Protein AF-A0A821NQS0-F1 (afdb_monomer_lite)

Radius of gyration: 21.87 Å; chains: 1; bounding box: 45×35×79 Å

Secondary structure (DSSP, 8-state):
------PPPP-TTSTTHHHHHHHHHHHTHHHHHHHHHHTTTS---HHHHHHHHHTPPPHHHHHHHHHHHHHHHHHHHHHHHHT-SSS--HHHHHHHHHHHHHHHH---S--HHHHHHHHHHHHHHIIIIIS-HHHHHHHHTTT----------

Foldseek 3Di:
DDPPDDQQADDPVDPCSLLSNLVVCLVCVVVLVVCLVCLVVPPDDPVVSVVSVVPRADPVNNLLSVLVNVLCVLVVVLVVQLPDDPDDNLLVNLVSLVVNLVVLVDPDPRDPSNVVVSVVVNVVSCVPQVVDVVNSVVSCVSVPPPPPPDPDD

pLDDT: mean 81.94, std 15.13, range [36.5, 94.88]

Sequence (153 aa):
MRSKKNISNDCPSRWNSTFNLIDAIIEVKHVIIKLFTDKWSLNLRKDQVSKLAKIELTSENWDLLSALHFVLRPFFL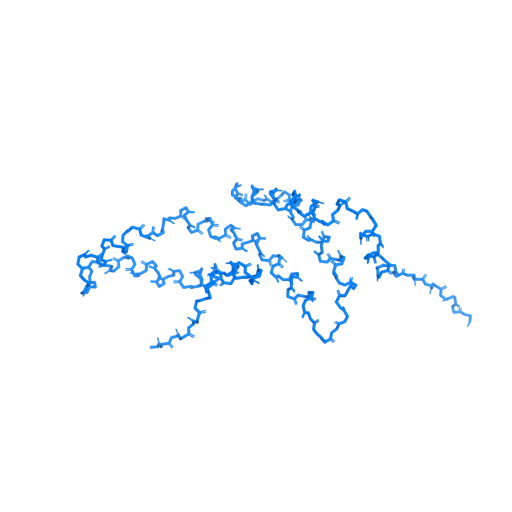ATKMMSGKEYATIGLSYYAIHEIKCFCAKEDKCSEQSKTFKRLLADKLTKYFYSNSEQIHHLQVSSKLQFYAYPIV

Structure (mmCIF, N/CA/C/O backbone):
data_AF-A0A821NQS0-F1
#
_entry.id   AF-A0A821NQS0-F1
#
loop_
_atom_site.group_PDB
_atom_site.id
_atom_site.type_symbol
_atom_site.label_atom_id
_atom_site.label_alt_id
_atom_site.label_comp_id
_atom_site.label_asym_id
_atom_site.label_entity_id
_atom_site.label_seq_id
_atom_site.pdbx_PDB_ins_code
_atom_site.Cartn_x
_atom_site.Cartn_y
_atom_site.Cartn_z
_atom_site.occupancy
_atom_site.B_iso_or_equiv
_atom_site.auth_seq_id
_atom_site.auth_comp_id
_atom_site.auth_asym_id
_atom_site.auth_atom_id
_atom_site.pdbx_PDB_model_num
ATOM 1 N N . MET A 1 1 ? -12.632 -22.852 14.562 1.00 36.50 1 MET A N 1
ATOM 2 C CA . MET A 1 1 ? -11.753 -22.677 13.383 1.00 36.50 1 MET A CA 1
ATOM 3 C C . MET A 1 1 ? -10.687 -21.641 13.728 1.00 36.50 1 MET A C 1
ATOM 5 O O . MET A 1 1 ? -11.017 -20.475 13.888 1.00 36.50 1 MET A O 1
ATOM 9 N N . ARG A 1 2 ? -9.440 -22.054 13.984 1.00 37.53 2 ARG A N 1
ATOM 10 C CA . ARG A 1 2 ? -8.356 -21.154 14.419 1.00 37.53 2 ARG A CA 1
ATOM 11 C C . ARG A 1 2 ? -7.465 -20.875 13.208 1.00 37.53 2 ARG A C 1
ATOM 13 O O . ARG A 1 2 ? -6.530 -21.624 12.953 1.00 37.53 2 ARG A O 1
ATOM 20 N N . SER A 1 3 ? -7.790 -19.847 12.426 1.00 43.91 3 SER A N 1
ATOM 21 C CA . SER A 1 3 ? -6.890 -19.385 11.365 1.00 43.91 3 SER A CA 1
ATOM 22 C C . SER A 1 3 ? -5.706 -18.682 12.030 1.00 43.91 3 SER A C 1
ATOM 24 O O . SER A 1 3 ? -5.823 -17.545 12.481 1.00 43.91 3 SER A O 1
ATOM 26 N N . LYS A 1 4 ? -4.571 -19.377 12.169 1.00 49.03 4 LYS A N 1
ATOM 27 C CA . LYS A 1 4 ? -3.284 -18.742 12.483 1.00 49.03 4 LYS A CA 1
ATOM 28 C C . LYS A 1 4 ? -2.809 -18.006 11.225 1.00 49.03 4 LYS A C 1
ATOM 30 O O . LYS A 1 4 ? -1.924 -18.489 10.526 1.00 49.03 4 LYS A O 1
ATOM 35 N N . LYS A 1 5 ? -3.404 -16.854 10.915 1.00 58.44 5 LYS A N 1
ATOM 36 C CA . LYS A 1 5 ? -2.776 -15.896 10.002 1.00 58.44 5 LYS A CA 1
ATOM 37 C C . LYS A 1 5 ? -1.881 -14.978 10.821 1.00 58.44 5 LYS A C 1
ATOM 39 O O . LYS A 1 5 ? -2.352 -14.267 11.704 1.00 58.44 5 LYS A O 1
ATOM 44 N N . ASN A 1 6 ? -0.578 -15.050 10.561 1.00 64.12 6 ASN A N 1
ATOM 45 C CA . ASN A 1 6 ? 0.398 -14.155 11.167 1.00 64.12 6 ASN A CA 1
ATOM 46 C C . ASN A 1 6 ? 0.221 -12.777 10.527 1.00 64.12 6 ASN A C 1
ATOM 48 O O . ASN A 1 6 ? 0.716 -12.542 9.424 1.00 64.12 6 ASN A O 1
ATOM 52 N N . ILE A 1 7 ? -0.510 -11.885 11.200 1.00 68.44 7 ILE A N 1
ATOM 53 C CA . ILE A 1 7 ? -0.540 -10.468 10.830 1.00 68.44 7 ILE A CA 1
ATOM 54 C C . ILE A 1 7 ? 0.911 -9.984 10.879 1.00 68.44 7 ILE A C 1
ATOM 56 O O . ILE A 1 7 ? 1.570 -10.064 11.917 1.00 68.44 7 ILE A O 1
ATOM 60 N N . SER A 1 8 ? 1.439 -9.584 9.726 1.00 74.44 8 SER A N 1
ATOM 61 C CA . SER A 1 8 ? 2.826 -9.143 9.621 1.00 74.44 8 SER A CA 1
ATOM 62 C C . SER A 1 8 ? 2.939 -7.741 10.194 1.00 74.44 8 SER A C 1
ATOM 64 O O . SER A 1 8 ? 2.241 -6.850 9.730 1.00 74.44 8 SER A O 1
ATOM 66 N N . ASN A 1 9 ? 3.811 -7.533 11.179 1.00 79.25 9 ASN A N 1
ATOM 67 C CA . ASN A 1 9 ? 4.076 -6.188 11.687 1.00 79.25 9 ASN A CA 1
ATOM 68 C C . ASN A 1 9 ? 4.805 -5.343 10.643 1.00 79.25 9 ASN A C 1
ATOM 70 O O . ASN A 1 9 ? 5.689 -5.837 9.931 1.00 79.25 9 ASN A O 1
ATOM 74 N N . ASP A 1 10 ? 4.477 -4.052 10.622 1.00 79.62 10 ASP A N 1
ATOM 75 C CA . ASP A 1 10 ? 5.246 -3.085 9.856 1.00 79.62 10 ASP A CA 1
ATOM 76 C C . ASP A 1 10 ? 6.680 -2.994 10.401 1.00 79.62 10 ASP A C 1
ATOM 78 O O . ASP A 1 10 ? 6.916 -3.044 11.611 1.00 79.62 10 ASP A O 1
ATOM 82 N N . CYS A 1 11 ? 7.658 -2.950 9.504 1.00 79.81 11 CYS A N 1
ATOM 83 C CA . CYS A 1 11 ? 9.067 -3.092 9.818 1.00 79.81 11 CYS A CA 1
ATOM 84 C C . CYS A 1 11 ? 9.891 -2.256 8.829 1.00 79.81 11 CYS A C 1
ATOM 86 O O . CYS A 1 11 ? 10.037 -2.664 7.678 1.00 79.81 11 CYS A O 1
ATOM 88 N N . PRO A 1 12 ? 10.504 -1.140 9.265 1.00 73.62 12 PRO A N 1
ATOM 89 C CA . PRO A 1 12 ? 11.198 -0.217 8.362 1.00 73.62 12 PRO A CA 1
ATOM 90 C C . PRO A 1 12 ? 12.303 -0.860 7.510 1.00 73.62 12 PRO A C 1
ATOM 92 O O . PRO A 1 12 ? 12.560 -0.431 6.389 1.00 73.62 12 PRO A O 1
ATOM 95 N N . SER A 1 13 ? 12.957 -1.909 8.021 1.00 70.50 13 SER A N 1
ATOM 96 C CA . SER A 1 13 ? 14.015 -2.632 7.307 1.00 70.50 13 SER A CA 1
ATOM 97 C C . SER A 1 13 ? 13.495 -3.645 6.279 1.00 70.50 13 SER A C 1
ATOM 99 O O . SER A 1 13 ? 14.275 -4.140 5.469 1.00 70.50 13 SER A O 1
ATOM 101 N N . ARG A 1 14 ? 12.190 -3.952 6.268 1.00 78.62 14 ARG A N 1
ATOM 102 C CA . ARG A 1 14 ? 11.550 -4.836 5.284 1.00 78.62 14 ARG A CA 1
ATOM 103 C C . ARG A 1 14 ? 10.630 -4.016 4.391 1.00 78.62 14 ARG A C 1
ATOM 105 O O . ARG A 1 14 ? 9.478 -3.799 4.728 1.00 78.62 14 ARG A O 1
ATOM 112 N N . TRP A 1 15 ? 11.105 -3.640 3.209 1.00 77.94 15 TRP A N 1
ATOM 113 C CA . TRP A 1 15 ? 10.440 -2.665 2.329 1.00 77.94 15 TRP A CA 1
ATOM 114 C C . TRP A 1 15 ? 8.971 -2.968 1.971 1.00 77.94 15 TRP A C 1
ATOM 116 O O . TRP A 1 15 ? 8.222 -2.052 1.659 1.00 77.94 15 TRP A O 1
ATOM 126 N N . ASN A 1 16 ? 8.543 -4.232 2.050 1.00 88.25 16 ASN A N 1
ATOM 127 C CA . ASN A 1 16 ? 7.171 -4.664 1.759 1.00 88.25 16 ASN A CA 1
ATOM 128 C C . ASN A 1 16 ? 6.289 -4.873 3.003 1.00 88.25 16 ASN A C 1
ATOM 130 O O . ASN A 1 16 ? 5.153 -5.331 2.875 1.00 88.25 16 ASN A O 1
ATOM 134 N N . SER A 1 17 ? 6.786 -4.591 4.211 1.00 90.06 17 SER A N 1
ATOM 135 C CA . SER A 1 17 ? 6.058 -4.859 5.458 1.00 90.06 17 SER A CA 1
ATOM 136 C C . SER A 1 17 ? 4.745 -4.097 5.547 1.00 90.06 17 SER A C 1
ATOM 138 O O . SER A 1 17 ? 3.742 -4.681 5.946 1.00 90.06 17 SER A O 1
ATOM 140 N N . THR A 1 18 ? 4.733 -2.834 5.117 1.00 92.06 18 THR A N 1
ATOM 141 C CA . THR A 1 18 ? 3.540 -1.986 5.160 1.00 92.06 18 THR A CA 1
ATOM 142 C C . THR A 1 18 ? 2.441 -2.555 4.265 1.00 92.06 18 THR A C 1
ATOM 144 O O . THR A 1 18 ? 1.303 -2.694 4.704 1.00 92.06 18 THR A O 1
ATOM 147 N N . PHE A 1 19 ? 2.783 -2.967 3.037 1.00 93.56 19 PHE A N 1
ATOM 148 C CA . PHE A 1 19 ? 1.831 -3.617 2.134 1.00 93.56 19 PHE A CA 1
ATOM 149 C C . PHE A 1 19 ? 1.288 -4.920 2.734 1.00 93.56 19 PHE A C 1
ATOM 151 O O . PHE A 1 19 ? 0.077 -5.103 2.788 1.00 93.56 19 PHE A O 1
ATOM 158 N N . ASN A 1 20 ? 2.168 -5.789 3.246 1.00 92.62 20 ASN A N 1
ATOM 159 C CA . ASN A 1 20 ? 1.768 -7.069 3.838 1.00 92.62 20 ASN A CA 1
ATOM 160 C C . ASN A 1 20 ? 0.862 -6.895 5.070 1.00 92.62 20 ASN A C 1
ATOM 162 O O . ASN A 1 20 ? -0.060 -7.684 5.272 1.00 92.62 20 ASN A O 1
ATOM 166 N N . LEU A 1 21 ? 1.115 -5.874 5.895 1.00 92.81 21 LEU A N 1
ATOM 167 C CA . LEU A 1 21 ? 0.266 -5.534 7.036 1.00 92.81 21 LEU A CA 1
ATOM 168 C C . LEU A 1 21 ? -1.127 -5.102 6.569 1.00 92.81 21 LEU A C 1
ATOM 170 O O . LEU A 1 21 ? -2.127 -5.617 7.065 1.00 92.81 21 LEU A O 1
ATOM 174 N N . ILE A 1 22 ? -1.190 -4.167 5.618 1.00 94.31 22 ILE A N 1
ATOM 175 C CA . ILE A 1 22 ? -2.458 -3.642 5.102 1.00 94.31 22 ILE A CA 1
ATOM 176 C C . ILE A 1 22 ? -3.265 -4.757 4.426 1.00 94.31 22 ILE A C 1
ATOM 178 O O . ILE A 1 22 ? -4.460 -4.872 4.685 1.00 94.31 22 ILE A O 1
ATOM 182 N N . ASP A 1 23 ? -2.621 -5.601 3.616 1.00 94.88 23 ASP A N 1
ATOM 183 C CA . ASP A 1 23 ? -3.247 -6.755 2.958 1.00 94.88 23 ASP A CA 1
ATOM 184 C C . ASP A 1 23 ? -3.891 -7.701 3.986 1.00 94.88 23 ASP A C 1
ATOM 186 O O . ASP A 1 23 ? -5.077 -8.020 3.891 1.00 94.88 23 ASP A O 1
ATOM 190 N N . ALA A 1 24 ? -3.150 -8.042 5.048 1.00 92.38 24 ALA A N 1
ATOM 191 C CA . ALA A 1 24 ? -3.663 -8.871 6.134 1.00 92.38 24 ALA A CA 1
ATOM 192 C C . ALA A 1 24 ? -4.830 -8.207 6.887 1.00 92.38 24 ALA A C 1
ATOM 194 O O . ALA A 1 24 ? -5.808 -8.882 7.206 1.00 92.38 24 ALA A O 1
ATOM 195 N N . ILE A 1 25 ? -4.749 -6.899 7.166 1.00 93.06 25 ILE A N 1
ATOM 196 C CA . ILE A 1 25 ? -5.810 -6.136 7.848 1.00 93.06 25 ILE A CA 1
ATOM 197 C C . ILE A 1 25 ? -7.092 -6.094 7.009 1.00 93.06 25 ILE A C 1
ATOM 199 O O . ILE A 1 25 ? -8.179 -6.308 7.549 1.00 93.06 25 ILE A O 1
ATOM 203 N N . ILE A 1 26 ? -6.980 -5.828 5.704 1.00 93.69 26 ILE A N 1
ATOM 204 C CA . ILE A 1 26 ? -8.126 -5.785 4.786 1.00 93.69 26 ILE A CA 1
ATOM 205 C C . ILE A 1 26 ? -8.805 -7.153 4.722 1.00 93.69 26 ILE A C 1
ATOM 207 O O . ILE A 1 26 ? -10.032 -7.230 4.781 1.00 93.69 26 ILE A O 1
ATOM 211 N N . GLU A 1 27 ? -8.034 -8.238 4.670 1.00 93.12 27 GLU A N 1
ATOM 212 C CA . GLU A 1 27 ? -8.586 -9.591 4.632 1.00 93.12 27 GLU A CA 1
ATOM 213 C C . GLU A 1 27 ? -9.423 -9.922 5.880 1.00 93.12 27 GLU A C 1
ATOM 215 O O . GLU A 1 27 ? -10.519 -10.484 5.790 1.00 93.12 27 GLU A O 1
ATOM 220 N N . VAL A 1 28 ? -8.945 -9.524 7.063 1.00 93.25 28 VAL A N 1
ATOM 221 C CA . VAL A 1 28 ? -9.648 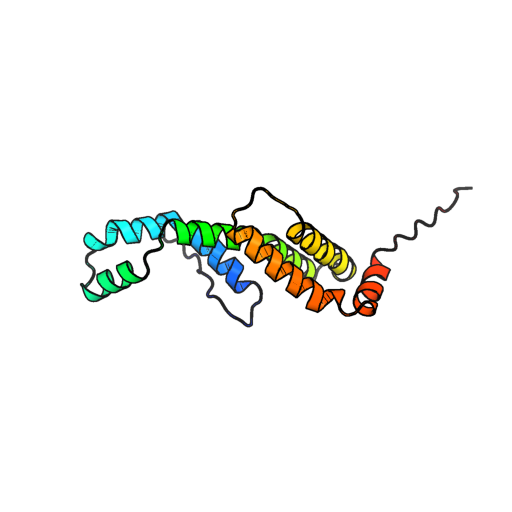-9.762 8.334 1.00 93.25 28 VAL A CA 1
ATOM 222 C C . VAL A 1 28 ? -10.615 -8.634 8.717 1.00 93.25 28 VAL A C 1
ATOM 224 O O . VAL A 1 28 ? -11.146 -8.644 9.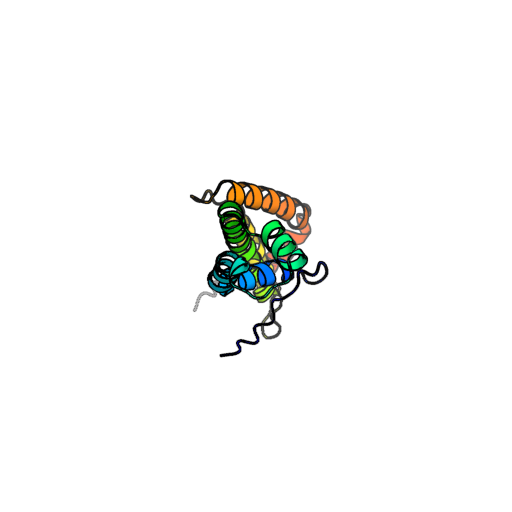830 1.00 93.25 28 VAL A O 1
ATOM 227 N N . LYS A 1 29 ? -10.906 -7.687 7.807 1.00 93.62 29 LYS A N 1
ATOM 228 C CA . LYS A 1 29 ? -11.775 -6.516 8.045 1.00 93.62 29 LYS A CA 1
ATOM 229 C C . LYS A 1 29 ? -13.091 -6.879 8.727 1.00 93.62 29 LYS A C 1
ATOM 231 O O . LYS A 1 29 ? -13.473 -6.249 9.706 1.00 93.62 29 LYS A O 1
ATOM 236 N N . HIS A 1 30 ? -13.768 -7.921 8.248 1.00 92.75 30 HIS A N 1
ATOM 237 C CA . HIS A 1 30 ? -15.047 -8.373 8.804 1.00 92.75 30 HIS A CA 1
ATOM 238 C C . HIS A 1 30 ? -14.934 -8.826 10.271 1.00 92.75 30 HIS A C 1
ATOM 240 O O . HIS A 1 30 ? -15.816 -8.535 11.076 1.00 92.75 30 HIS A O 1
ATOM 246 N N . VAL A 1 31 ? -13.833 -9.491 10.640 1.00 92.44 31 VAL A N 1
ATOM 247 C CA . VAL A 1 31 ? -13.560 -9.913 12.023 1.00 92.44 31 VAL A CA 1
ATOM 248 C C . VAL A 1 31 ? -13.288 -8.700 12.905 1.00 92.44 31 VAL A C 1
ATOM 250 O O . VAL A 1 31 ? -13.805 -8.630 14.016 1.00 92.44 31 VAL A O 1
ATOM 253 N N . ILE A 1 32 ? -12.510 -7.737 12.405 1.00 92.19 32 ILE A N 1
ATOM 254 C CA . ILE A 1 32 ? -12.192 -6.496 13.122 1.00 92.19 32 ILE A CA 1
ATOM 255 C C . ILE A 1 32 ? -13.462 -5.670 13.368 1.00 92.19 32 ILE A C 1
ATOM 257 O O . ILE A 1 32 ? -13.696 -5.236 14.492 1.00 92.19 32 ILE A O 1
ATOM 261 N N . ILE A 1 33 ? -14.309 -5.493 12.349 1.00 93.06 33 ILE A N 1
ATOM 262 C CA . ILE A 1 33 ? -15.587 -4.780 12.490 1.00 93.06 33 ILE A CA 1
ATOM 263 C C . ILE A 1 33 ? -16.461 -5.479 13.529 1.00 93.06 33 ILE A C 1
ATOM 265 O O . ILE A 1 33 ? -16.939 -4.830 14.454 1.00 93.06 33 ILE A O 1
ATOM 269 N N . LYS A 1 34 ? -16.599 -6.807 13.437 1.00 91.88 34 LYS A N 1
ATOM 270 C CA . LYS A 1 34 ? -17.370 -7.584 14.411 1.00 91.88 34 LYS A CA 1
ATOM 271 C C . LYS A 1 34 ? -16.831 -7.424 15.835 1.00 91.88 34 LYS A C 1
ATOM 273 O O . LYS A 1 34 ? -17.611 -7.209 16.753 1.00 91.88 34 LYS A O 1
ATOM 278 N N . LEU A 1 35 ? -15.510 -7.459 16.022 1.00 91.31 35 LEU A N 1
ATOM 279 C CA . L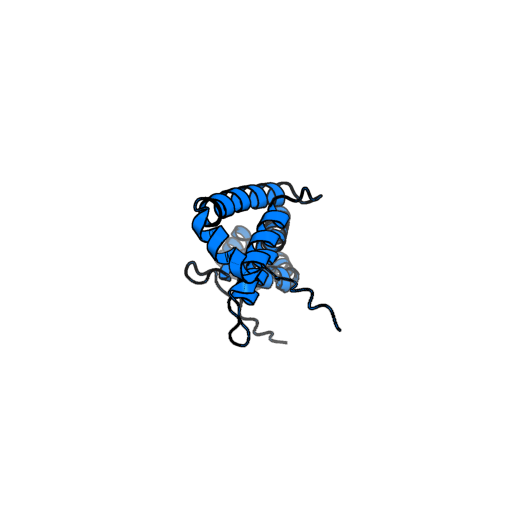EU A 1 35 ? -14.874 -7.218 17.321 1.00 91.31 35 LEU A CA 1
ATOM 280 C C . LEU A 1 35 ? -15.253 -5.844 17.895 1.00 91.31 35 LEU A C 1
ATOM 282 O O . LEU A 1 35 ? -15.533 -5.735 19.089 1.00 91.31 35 LEU A O 1
ATOM 286 N N . PHE A 1 36 ? -15.273 -4.803 17.061 1.00 91.31 36 PHE A N 1
ATOM 287 C CA . PHE A 1 36 ? -15.651 -3.457 17.489 1.00 91.31 36 PHE A CA 1
ATOM 288 C C . PHE A 1 36 ? -17.149 -3.298 17.752 1.00 91.31 36 PHE A C 1
ATOM 290 O O . PHE A 1 36 ? -17.516 -2.550 18.660 1.00 91.31 36 PHE A O 1
ATOM 297 N N . THR A 1 37 ? -18.008 -4.000 17.013 1.00 90.12 37 THR A N 1
ATOM 298 C CA . THR A 1 37 ? -19.456 -4.031 17.262 1.00 90.12 37 THR A CA 1
ATOM 299 C C . THR A 1 37 ? -19.777 -4.769 18.561 1.00 90.12 37 THR A C 1
ATOM 301 O O . THR A 1 37 ? -20.513 -4.257 19.404 1.00 90.12 37 THR A O 1
ATOM 304 N N . ASP A 1 38 ? -19.141 -5.918 18.779 1.00 91.81 38 ASP A N 1
ATOM 305 C CA . ASP A 1 38 ? -19.426 -6.805 19.906 1.00 91.81 38 ASP A CA 1
ATOM 306 C C . ASP A 1 38 ? -18.727 -6.358 21.204 1.00 91.81 38 ASP A C 1
ATOM 308 O O . ASP A 1 38 ? -18.974 -6.945 22.258 1.00 91.81 38 ASP A O 1
ATOM 312 N N . LYS A 1 39 ? -17.887 -5.307 21.180 1.00 87.56 39 LYS A N 1
ATOM 313 C CA . LYS A 1 39 ? -17.007 -4.894 22.297 1.00 87.56 39 LYS A CA 1
ATOM 314 C C . LYS A 1 39 ? -17.696 -4.711 23.654 1.00 87.56 39 LYS A C 1
ATOM 316 O O . LYS A 1 39 ? -17.049 -4.900 24.679 1.00 87.56 39 LYS A O 1
ATOM 321 N N . TRP A 1 40 ? -18.984 -4.362 23.663 1.00 84.38 40 TRP A N 1
ATOM 322 C CA . TRP A 1 40 ? -19.796 -4.192 24.877 1.00 84.38 40 TRP A CA 1
ATOM 323 C C . TRP A 1 40 ? -20.398 -5.499 25.406 1.00 84.38 40 TRP A C 1
ATOM 325 O O . TRP A 1 40 ? -20.732 -5.587 26.582 1.00 84.38 40 TRP A O 1
ATOM 335 N N . SER A 1 41 ? -20.543 -6.499 24.536 1.00 86.38 41 SER A N 1
ATOM 336 C CA . SER A 1 41 ? -21.065 -7.834 24.856 1.00 86.38 41 SER A CA 1
ATOM 337 C C . SER A 1 41 ? -19.963 -8.824 25.244 1.00 86.38 41 SER A C 1
ATOM 339 O O . SER A 1 41 ? -20.222 -9.861 25.851 1.00 86.38 41 SER A O 1
ATOM 341 N N . LEU A 1 42 ? -18.714 -8.498 24.906 1.00 84.31 42 LEU A N 1
ATOM 342 C CA . LEU A 1 42 ? -17.549 -9.244 25.350 1.00 84.31 42 LEU A CA 1
ATOM 343 C C . LEU A 1 42 ? -17.315 -8.960 26.840 1.00 84.31 42 LEU A C 1
ATOM 345 O O . LEU A 1 42 ? -17.333 -7.804 27.259 1.00 84.31 42 LEU A O 1
ATOM 349 N N . ASN A 1 43 ? -17.039 -10.003 27.630 1.00 87.62 43 ASN A N 1
ATOM 350 C CA . ASN A 1 43 ? -16.672 -9.919 29.055 1.00 87.62 43 ASN A CA 1
ATOM 351 C C . ASN A 1 43 ? -15.277 -9.278 29.258 1.00 87.62 43 ASN A C 1
ATOM 353 O O . ASN A 1 43 ? -14.371 -9.866 29.850 1.00 87.62 43 ASN A O 1
ATOM 357 N N . LEU A 1 44 ? -15.073 -8.081 28.712 1.00 87.69 44 LEU A N 1
ATOM 358 C CA . LEU A 1 44 ? -13.845 -7.304 28.769 1.00 87.69 44 LEU A CA 1
ATOM 359 C C . LEU A 1 44 ? -13.880 -6.350 29.962 1.00 87.69 44 LEU A C 1
ATOM 361 O O . LEU A 1 44 ? -14.917 -5.805 30.338 1.00 87.69 44 LEU A O 1
ATOM 365 N N . ARG A 1 45 ? -12.706 -6.086 30.536 1.00 89.94 45 ARG A N 1
ATOM 366 C CA . ARG A 1 45 ? -12.560 -5.032 31.545 1.00 89.94 45 ARG A CA 1
ATOM 367 C C . ARG A 1 45 ? -12.809 -3.655 30.915 1.00 89.94 45 ARG A C 1
ATOM 369 O O . ARG A 1 45 ? -12.483 -3.433 29.748 1.00 89.94 45 ARG A O 1
ATOM 376 N N . LYS A 1 46 ? -13.315 -2.699 31.704 1.00 88.06 46 LYS A N 1
ATOM 377 C CA . LYS A 1 46 ? -13.619 -1.327 31.242 1.00 88.06 46 LYS A CA 1
ATOM 378 C C . LYS A 1 46 ? -12.424 -0.638 30.563 1.00 88.06 46 LYS A C 1
ATOM 380 O O . LYS A 1 46 ? -12.607 0.071 29.575 1.00 88.06 46 LYS A O 1
ATOM 385 N N . ASP A 1 47 ? -11.202 -0.877 31.048 1.00 90.38 47 ASP A N 1
ATOM 386 C CA . ASP A 1 47 ? -9.972 -0.335 30.456 1.00 90.38 47 ASP A CA 1
ATOM 387 C C . ASP A 1 47 ? -9.716 -0.871 29.038 1.00 90.38 47 ASP A C 1
ATOM 389 O O . ASP A 1 47 ? -9.256 -0.133 28.169 1.00 90.38 47 ASP A O 1
ATOM 393 N N . GLN A 1 48 ? -10.050 -2.138 28.784 1.00 88.75 48 GLN A N 1
ATOM 394 C CA . GLN A 1 48 ? -9.892 -2.781 27.479 1.00 88.75 48 GLN A CA 1
ATOM 395 C C . GLN A 1 48 ? -10.932 -2.273 26.480 1.00 88.75 48 GLN A C 1
ATOM 397 O O . GLN A 1 48 ? -10.581 -1.959 25.347 1.00 88.75 48 GLN A O 1
ATOM 402 N N . VAL A 1 49 ? -12.186 -2.107 26.913 1.00 88.94 49 VAL A N 1
ATOM 403 C CA . VAL A 1 49 ? -13.250 -1.530 26.073 1.00 88.94 49 VAL A CA 1
ATOM 404 C C . VAL A 1 49 ? -12.904 -0.096 25.663 1.00 88.94 49 VAL A C 1
ATOM 406 O O . VAL A 1 49 ? -13.015 0.252 24.490 1.00 88.94 49 VAL A O 1
ATOM 409 N N . SER A 1 50 ? -12.403 0.720 26.599 1.00 88.88 50 SER A N 1
ATOM 410 C CA . SER A 1 50 ? -11.952 2.084 26.293 1.00 88.88 50 SER A CA 1
ATOM 411 C C . SER A 1 50 ? -10.785 2.101 25.299 1.00 88.88 50 SER A C 1
ATOM 413 O O . SER A 1 50 ? -10.774 2.919 24.382 1.00 88.88 50 SER A O 1
ATOM 415 N N . LYS A 1 51 ? -9.819 1.181 25.430 1.00 90.06 51 LYS A N 1
ATOM 416 C CA . LYS A 1 51 ? -8.719 1.042 24.461 1.00 90.06 51 LYS A CA 1
ATOM 417 C C . LYS A 1 51 ? -9.222 0.643 23.076 1.00 90.06 51 LYS A C 1
ATOM 419 O O . LYS A 1 51 ? -8.791 1.252 22.105 1.00 90.06 51 LYS A O 1
ATOM 424 N N . LEU A 1 52 ? -10.141 -0.321 22.988 1.00 88.94 52 LEU A N 1
ATOM 425 C CA . LEU A 1 52 ? -10.742 -0.747 21.720 1.00 88.94 52 LEU A CA 1
ATOM 426 C C . LEU A 1 52 ? -11.494 0.396 21.035 1.00 88.94 52 LEU A C 1
ATOM 428 O O . LEU A 1 52 ? -11.311 0.604 19.843 1.00 88.94 52 LEU A O 1
ATOM 432 N 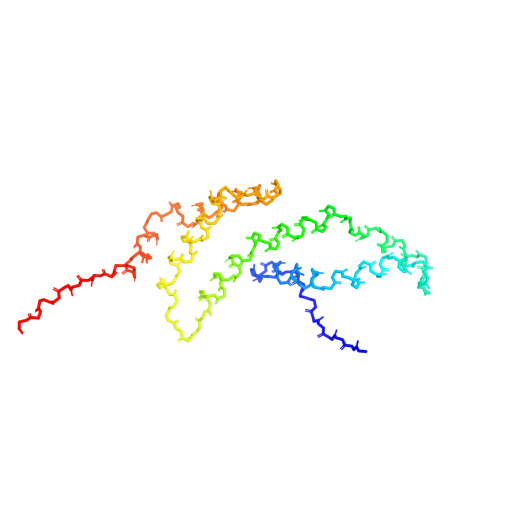N . ALA A 1 53 ? -12.271 1.175 21.789 1.00 88.06 53 ALA A N 1
ATOM 433 C CA . ALA A 1 53 ? -12.988 2.328 21.246 1.00 88.06 53 ALA A CA 1
ATOM 434 C C . ALA A 1 53 ? -12.042 3.405 20.681 1.00 88.06 53 ALA A C 1
ATOM 436 O O . ALA A 1 53 ? -12.366 4.051 19.692 1.00 88.06 53 ALA A O 1
ATOM 437 N N . LYS A 1 54 ? -10.853 3.588 21.272 1.00 90.19 54 LYS A N 1
ATOM 438 C CA . LYS A 1 54 ? -9.859 4.565 20.790 1.00 90.19 54 LYS A CA 1
ATOM 439 C C . LYS A 1 54 ? -9.183 4.170 19.476 1.00 90.19 54 LYS A C 1
ATOM 441 O O . LYS A 1 54 ? -8.679 5.048 18.787 1.00 90.19 54 LYS A O 1
ATOM 446 N N . ILE A 1 55 ? -9.119 2.877 19.165 1.00 91.38 55 ILE A N 1
ATOM 447 C CA . ILE A 1 55 ? -8.448 2.353 17.961 1.00 91.38 55 ILE A CA 1
ATOM 448 C C . ILE A 1 55 ? -9.438 1.915 16.877 1.00 91.38 55 ILE A C 1
ATOM 450 O O . ILE A 1 55 ? -9.039 1.319 15.877 1.00 91.38 55 ILE A O 1
ATOM 454 N N . GLU A 1 56 ? -10.728 2.156 17.092 1.00 92.19 56 GLU A N 1
ATOM 455 C CA . GLU A 1 56 ? -11.780 1.781 16.162 1.00 92.19 56 GLU A CA 1
ATOM 456 C C . GLU A 1 56 ? -11.616 2.530 14.838 1.00 92.19 56 GLU A C 1
ATOM 458 O O . GLU A 1 56 ? -11.511 3.756 14.786 1.00 92.19 56 GLU A O 1
ATOM 463 N N . LEU A 1 57 ? -11.547 1.767 13.750 1.00 92.62 57 LEU A N 1
ATOM 464 C CA . LEU A 1 57 ? -11.339 2.321 12.421 1.00 92.62 57 LEU A CA 1
ATOM 465 C C . LEU A 1 57 ? -12.670 2.814 11.850 1.00 92.62 57 LEU A C 1
ATOM 467 O O . LEU A 1 57 ? -13.606 2.031 11.682 1.00 92.62 57 LEU A O 1
ATOM 471 N N . THR A 1 58 ? -12.727 4.102 11.512 1.00 92.94 58 THR A N 1
ATOM 472 C CA . THR A 1 58 ? -13.853 4.717 10.800 1.00 92.94 58 THR A CA 1
ATOM 473 C C . THR A 1 58 ? -13.922 4.230 9.349 1.00 92.94 58 THR A C 1
ATOM 475 O O . THR A 1 58 ? -12.971 3.635 8.836 1.00 92.94 58 THR A O 1
ATOM 478 N N . SER A 1 59 ? -15.031 4.510 8.652 1.00 91.75 59 SER A N 1
ATOM 479 C CA . SER A 1 59 ? -15.136 4.233 7.209 1.00 91.75 59 SER A CA 1
ATOM 480 C C . SER A 1 59 ? -13.991 4.880 6.428 1.00 91.75 59 SER A C 1
ATOM 482 O O . SER A 1 59 ? -13.332 4.210 5.641 1.00 91.75 59 SER A O 1
ATOM 484 N N . GLU A 1 60 ? -13.683 6.142 6.731 1.00 91.94 60 GLU A N 1
ATOM 485 C CA . GLU A 1 60 ? -12.601 6.891 6.086 1.00 91.94 60 GLU A CA 1
ATOM 486 C C . GLU A 1 60 ? -11.232 6.223 6.279 1.00 91.94 60 GLU A C 1
ATOM 488 O O . GLU A 1 60 ? -10.428 6.174 5.347 1.00 91.94 60 GLU A O 1
ATOM 493 N N . ASN A 1 61 ? -10.975 5.641 7.457 1.00 93.12 61 ASN A N 1
ATOM 494 C CA . ASN A 1 61 ? -9.744 4.890 7.707 1.00 93.12 61 ASN A CA 1
ATOM 495 C C . ASN A 1 61 ? -9.662 3.635 6.824 1.00 93.12 61 ASN A C 1
ATOM 497 O O . ASN A 1 61 ? -8.595 3.315 6.299 1.00 93.12 61 ASN A O 1
ATOM 501 N N . TRP A 1 62 ? -10.777 2.925 6.634 1.00 94.19 62 TRP A N 1
ATOM 502 C CA . TRP A 1 62 ? -10.832 1.768 5.736 1.00 94.19 62 TRP A CA 1
ATOM 503 C C . TRP A 1 62 ? -10.658 2.154 4.267 1.00 94.19 62 TRP A C 1
ATOM 505 O O . TRP A 1 62 ? -10.002 1.424 3.518 1.00 94.19 62 TRP A O 1
ATOM 515 N N . ASP A 1 63 ? -11.207 3.294 3.860 1.00 92.31 63 ASP A N 1
ATOM 516 C CA . ASP A 1 63 ? -11.049 3.825 2.507 1.00 92.31 63 ASP A CA 1
ATOM 517 C C . ASP A 1 63 ? -9.594 4.236 2.252 1.00 92.31 63 ASP A C 1
ATOM 519 O O . ASP A 1 63 ? -9.028 3.912 1.205 1.00 92.31 63 ASP A O 1
ATOM 523 N N . LEU A 1 64 ? -8.937 4.849 3.243 1.00 92.62 64 LEU A N 1
ATOM 524 C CA . LEU A 1 64 ? -7.510 5.162 3.193 1.00 92.62 64 LEU A CA 1
ATOM 525 C C . LEU A 1 64 ? -6.643 3.897 3.110 1.00 92.62 64 LEU A C 1
ATOM 527 O O . LEU A 1 64 ? -5.733 3.843 2.284 1.00 92.62 64 LEU A O 1
ATOM 531 N N . LEU A 1 65 ? -6.924 2.866 3.916 1.00 94.06 65 LEU A N 1
ATOM 532 C CA . LEU A 1 65 ? -6.219 1.579 3.838 1.00 94.06 65 LEU A CA 1
ATOM 533 C C . LEU A 1 65 ? -6.375 0.934 2.457 1.00 94.06 65 LEU A C 1
ATOM 535 O O . LEU A 1 65 ? -5.405 0.418 1.906 1.00 94.06 65 LEU A O 1
ATOM 539 N N . SER A 1 66 ? -7.572 1.006 1.876 1.00 93.19 66 SER A N 1
ATOM 540 C CA . SER A 1 66 ? -7.852 0.470 0.539 1.00 93.19 66 SER A CA 1
ATOM 541 C C . SER A 1 66 ? -7.106 1.251 -0.550 1.00 93.19 66 SER A C 1
ATOM 543 O O . SER A 1 66 ? -6.520 0.653 -1.452 1.00 93.19 66 SER A O 1
ATOM 545 N N . ALA A 1 67 ? -7.055 2.581 -0.436 1.00 92.06 67 ALA A N 1
ATOM 546 C CA . ALA A 1 67 ? -6.269 3.442 -1.318 1.00 92.06 67 ALA A CA 1
ATOM 547 C C . ALA A 1 67 ? -4.765 3.130 -1.231 1.00 92.06 67 ALA A C 1
ATOM 549 O O . ALA A 1 67 ? -4.098 2.973 -2.255 1.00 92.06 67 ALA A O 1
ATOM 550 N N . LEU A 1 68 ? -4.232 2.983 -0.015 1.00 93.12 68 LEU A N 1
ATOM 551 C CA . LEU A 1 68 ? -2.838 2.605 0.218 1.00 93.12 68 LEU A CA 1
ATOM 552 C C . LEU A 1 68 ? -2.517 1.230 -0.367 1.00 93.12 68 LEU A C 1
ATOM 554 O O . LEU A 1 68 ? -1.516 1.084 -1.063 1.00 93.12 68 LEU A O 1
ATOM 558 N N . HIS A 1 69 ? -3.371 0.234 -0.122 1.00 94.31 69 HIS A N 1
ATOM 559 C CA . HIS A 1 69 ? -3.209 -1.112 -0.672 1.00 94.31 69 HIS A CA 1
ATOM 560 C C . HIS A 1 69 ? -3.139 -1.087 -2.197 1.00 94.31 69 HIS A C 1
ATOM 562 O O . HIS A 1 69 ? -2.206 -1.638 -2.783 1.00 94.31 69 HIS A O 1
ATOM 568 N N . PHE A 1 70 ? -4.067 -0.367 -2.833 1.00 92.88 70 PHE A N 1
ATOM 569 C CA . PHE A 1 70 ? -4.099 -0.199 -4.280 1.00 92.88 70 PHE A CA 1
ATOM 570 C C . PHE A 1 70 ? -2.808 0.430 -4.820 1.00 92.88 70 PHE A C 1
ATOM 572 O O . PHE A 1 70 ? -2.219 -0.095 -5.766 1.00 92.88 70 PHE A O 1
ATOM 579 N N . VAL A 1 71 ? -2.342 1.528 -4.214 1.00 93.44 71 VAL A N 1
ATOM 580 C CA . VAL A 1 71 ? -1.146 2.248 -4.680 1.00 93.44 71 VAL A CA 1
ATOM 581 C C . VAL A 1 71 ? 0.143 1.462 -4.429 1.00 93.44 71 VAL A C 1
ATOM 583 O O . VAL A 1 71 ? 1.045 1.505 -5.261 1.00 93.44 71 VAL A O 1
ATOM 586 N N . LEU A 1 72 ? 0.247 0.734 -3.315 1.00 93.25 72 LEU A N 1
ATOM 587 C CA . LEU A 1 72 ? 1.449 -0.026 -2.955 1.00 93.25 72 LEU A CA 1
ATOM 588 C C . LEU A 1 72 ? 1.569 -1.357 -3.711 1.00 93.25 72 LEU A C 1
ATOM 590 O O . LEU A 1 72 ? 2.675 -1.878 -3.863 1.00 93.25 72 LEU A O 1
ATOM 594 N N . ARG A 1 73 ? 0.463 -1.910 -4.220 1.00 94.06 73 ARG A N 1
ATOM 595 C CA . ARG A 1 73 ? 0.454 -3.220 -4.885 1.00 94.06 73 ARG A CA 1
ATOM 596 C C . ARG A 1 73 ? 1.422 -3.325 -6.077 1.00 94.06 73 ARG A C 1
ATOM 598 O O . ARG A 1 73 ? 2.153 -4.315 -6.129 1.00 94.06 73 ARG A O 1
ATOM 605 N N . PRO A 1 74 ? 1.503 -2.361 -7.017 1.00 93.50 74 PRO A N 1
ATOM 606 C CA . PRO A 1 74 ? 2.482 -2.414 -8.107 1.00 93.50 74 PRO A CA 1
ATOM 607 C C . PRO A 1 74 ? 3.935 -2.427 -7.618 1.00 93.50 74 PRO A C 1
ATOM 609 O O . PRO A 1 74 ? 4.760 -3.142 -8.182 1.00 93.50 74 PRO A O 1
ATOM 612 N N . PHE A 1 75 ? 4.238 -1.706 -6.536 1.00 92.12 75 PHE A N 1
ATOM 613 C CA . PHE A 1 75 ? 5.574 -1.684 -5.934 1.00 92.12 75 PHE A CA 1
ATOM 614 C C . PHE A 1 75 ? 5.920 -3.041 -5.326 1.00 92.12 75 PHE A C 1
ATOM 616 O O . PHE A 1 75 ? 6.984 -3.584 -5.609 1.00 92.12 75 PHE A O 1
ATOM 623 N N . PHE A 1 76 ? 4.991 -3.632 -4.570 1.00 93.56 76 PHE A N 1
ATOM 624 C CA . PHE A 1 76 ? 5.158 -4.974 -4.018 1.00 93.56 76 PHE A CA 1
ATOM 625 C C . PHE A 1 76 ? 5.446 -6.012 -5.113 1.00 93.56 76 PHE A C 1
ATOM 627 O O . PHE A 1 76 ? 6.380 -6.809 -4.991 1.00 93.56 76 PHE A O 1
ATOM 634 N N . LEU A 1 77 ? 4.668 -5.990 -6.203 1.00 92.38 77 LEU A N 1
ATOM 635 C CA . LEU A 1 77 ? 4.844 -6.911 -7.329 1.00 92.38 77 LEU A CA 1
ATOM 636 C C . LEU A 1 77 ? 6.190 -6.704 -8.030 1.00 92.38 77 LEU A C 1
ATOM 638 O O . LEU A 1 77 ? 6.892 -7.682 -8.281 1.00 92.38 77 LEU A O 1
ATOM 642 N N . ALA A 1 78 ? 6.580 -5.453 -8.284 1.00 90.88 78 ALA A N 1
ATOM 643 C CA . ALA A 1 78 ? 7.874 -5.130 -8.870 1.00 90.88 78 ALA A CA 1
ATOM 644 C C . ALA A 1 78 ? 9.034 -5.610 -7.990 1.00 90.88 78 ALA A C 1
ATOM 646 O O . ALA A 1 78 ? 9.951 -6.263 -8.481 1.00 90.88 78 ALA A O 1
ATOM 647 N N . THR A 1 79 ? 8.992 -5.356 -6.678 1.00 90.12 79 THR A N 1
ATOM 648 C CA . THR A 1 79 ? 10.024 -5.836 -5.750 1.00 90.12 79 THR A CA 1
ATOM 649 C C . THR A 1 79 ? 10.084 -7.360 -5.722 1.00 90.12 79 THR A C 1
ATOM 651 O O . THR A 1 79 ? 11.178 -7.923 -5.744 1.00 90.12 79 THR A O 1
ATOM 654 N N . LYS A 1 80 ? 8.935 -8.046 -5.712 1.00 89.94 80 LYS A N 1
ATOM 655 C CA . LYS A 1 80 ? 8.878 -9.514 -5.755 1.00 89.94 80 LYS A CA 1
ATOM 656 C C . LYS A 1 80 ? 9.492 -10.068 -7.043 1.00 89.94 80 LYS A C 1
ATOM 658 O O . LYS A 1 80 ? 10.255 -11.026 -6.979 1.00 89.94 80 LYS A O 1
ATOM 663 N N . MET A 1 81 ? 9.194 -9.444 -8.180 1.00 88.44 81 MET A N 1
ATOM 664 C CA . MET A 1 81 ? 9.748 -9.795 -9.488 1.00 88.44 81 MET A CA 1
ATOM 665 C C . MET A 1 81 ? 11.265 -9.558 -9.551 1.00 88.44 81 MET A C 1
ATOM 667 O O . MET A 1 81 ? 12.015 -10.424 -9.982 1.00 88.44 81 MET A O 1
ATOM 671 N N . MET A 1 82 ? 11.754 -8.422 -9.050 1.00 86.81 82 MET A N 1
ATOM 672 C CA . MET A 1 82 ? 13.192 -8.113 -9.035 1.00 86.81 82 MET A CA 1
ATOM 673 C C . MET A 1 82 ? 13.990 -8.942 -8.014 1.00 86.81 82 MET A C 1
ATOM 675 O O . MET A 1 82 ? 15.205 -9.058 -8.139 1.00 86.81 82 MET A O 1
ATOM 679 N N . SER A 1 83 ? 13.324 -9.535 -7.017 1.00 87.44 83 SER A N 1
ATOM 680 C CA . SER A 1 83 ? 13.945 -10.400 -5.998 1.00 87.44 83 SER A CA 1
ATOM 681 C C . SER A 1 83 ? 14.007 -11.880 -6.404 1.00 87.44 83 SER A C 1
ATOM 683 O O . SER A 1 83 ? 14.367 -12.726 -5.580 1.00 87.44 83 SER A O 1
ATOM 685 N N . GLY A 1 84 ? 13.617 -12.214 -7.640 1.00 86.06 84 GLY A N 1
ATOM 686 C CA . GLY A 1 84 ? 13.696 -13.570 -8.175 1.00 86.06 84 GLY A CA 1
ATOM 687 C C . GLY A 1 84 ? 15.127 -14.113 -8.171 1.00 86.06 84 GLY A C 1
ATOM 688 O O . GLY A 1 84 ? 16.082 -13.383 -8.420 1.00 86.06 84 GLY A O 1
ATOM 689 N N . LYS A 1 85 ? 15.274 -15.407 -7.871 1.00 86.19 85 LYS A N 1
ATOM 690 C CA . LYS A 1 85 ? 16.574 -16.106 -7.873 1.00 86.19 85 LYS A CA 1
ATOM 691 C C . LYS A 1 85 ? 16.725 -17.106 -9.018 1.00 86.19 85 LYS A C 1
ATOM 693 O O . LYS A 1 85 ? 17.828 -17.555 -9.291 1.00 86.19 85 LYS A O 1
ATOM 698 N N . GLU A 1 86 ? 15.619 -17.453 -9.668 1.00 87.94 86 GLU A N 1
ATOM 699 C CA . GLU A 1 86 ? 15.545 -18.510 -10.685 1.00 87.94 86 GLU A CA 1
ATOM 700 C C . GLU A 1 86 ? 15.619 -17.962 -12.120 1.00 87.94 86 GLU A C 1
ATOM 702 O O . GLU A 1 86 ? 15.568 -18.720 -13.081 1.00 87.94 86 GLU A O 1
ATOM 707 N N . TYR A 1 87 ? 15.728 -16.641 -12.283 1.00 83.94 87 TYR A N 1
ATOM 708 C CA . TYR A 1 87 ? 15.798 -15.965 -13.576 1.00 83.94 87 TYR A CA 1
ATOM 709 C C . TYR A 1 87 ? 16.624 -14.682 -13.474 1.00 83.94 87 TYR A C 1
ATOM 711 O O . TYR A 1 87 ? 16.785 -14.113 -12.394 1.00 83.94 87 TYR A O 1
ATOM 719 N N . ALA A 1 88 ? 17.138 -14.207 -14.609 1.00 82.25 88 ALA A N 1
ATOM 720 C CA . ALA A 1 88 ? 17.854 -12.939 -14.672 1.00 82.25 88 ALA A CA 1
ATOM 721 C C . ALA A 1 88 ? 16.893 -11.770 -14.395 1.00 82.25 88 ALA A C 1
ATOM 723 O O . ALA A 1 88 ? 15.965 -11.513 -15.160 1.00 82.25 88 ALA A O 1
ATOM 724 N N . THR A 1 89 ? 17.120 -11.046 -13.301 1.00 84.31 89 THR A N 1
ATOM 725 C CA . THR A 1 89 ? 16.237 -9.957 -12.854 1.00 84.31 89 THR A CA 1
ATOM 726 C C . THR A 1 89 ? 16.657 -8.585 -13.372 1.00 84.31 89 THR A C 1
ATOM 728 O O . THR A 1 89 ? 15.821 -7.693 -13.471 1.00 84.31 89 THR A O 1
ATOM 731 N N . ILE A 1 90 ? 17.923 -8.398 -13.764 1.00 81.62 90 ILE A N 1
ATOM 732 C CA . ILE A 1 90 ? 18.444 -7.075 -14.142 1.00 81.62 90 ILE A CA 1
ATOM 733 C C . ILE A 1 90 ? 17.740 -6.479 -15.371 1.00 81.62 90 ILE A C 1
ATOM 735 O O . ILE A 1 90 ? 17.419 -5.293 -15.372 1.00 81.62 90 ILE A O 1
ATOM 739 N N . GLY A 1 91 ? 17.420 -7.306 -16.375 1.00 77.81 91 GLY A N 1
ATOM 740 C CA . GLY A 1 91 ? 16.689 -6.859 -17.567 1.00 77.81 91 GLY A CA 1
ATOM 741 C C . GLY A 1 91 ? 15.222 -6.530 -17.304 1.00 77.81 91 GLY A C 1
ATOM 742 O O . GLY A 1 91 ? 14.609 -5.724 -17.999 1.00 77.81 91 GLY A O 1
ATOM 743 N N . LEU A 1 92 ? 14.674 -7.102 -16.236 1.00 83.44 92 LEU A N 1
ATOM 744 C CA . LEU A 1 92 ? 13.312 -6.871 -15.782 1.00 83.44 92 LEU A CA 1
ATOM 745 C C . LEU A 1 92 ? 13.186 -5.596 -14.939 1.00 83.44 92 LEU A C 1
ATOM 747 O O . LEU A 1 92 ? 12.113 -4.994 -14.903 1.00 83.44 92 LEU A O 1
ATOM 751 N N . SER A 1 93 ? 14.270 -5.154 -14.296 1.00 83.69 93 SER A N 1
ATOM 752 C CA . SER A 1 93 ? 14.286 -3.960 -13.446 1.00 83.69 93 SER A CA 1
ATOM 753 C C . SER A 1 93 ? 13.906 -2.691 -14.208 1.00 83.69 93 SER A C 1
ATOM 755 O O . SER A 1 93 ? 13.115 -1.896 -13.706 1.00 83.69 93 SER A O 1
ATOM 757 N N . TYR A 1 94 ? 14.410 -2.511 -15.437 1.00 85.00 94 TYR A N 1
ATOM 758 C CA . TYR A 1 94 ? 14.050 -1.352 -16.262 1.00 85.00 94 TYR A CA 1
ATOM 759 C C . TYR A 1 94 ? 12.546 -1.318 -16.551 1.00 85.00 94 TYR A C 1
ATOM 761 O O . TYR A 1 94 ? 11.890 -0.301 -16.322 1.00 85.00 94 TYR A O 1
ATOM 769 N N . TYR A 1 95 ? 11.999 -2.452 -16.998 1.00 86.81 95 TYR A N 1
ATOM 770 C CA . TYR A 1 95 ? 10.575 -2.593 -17.287 1.00 86.81 95 TYR A CA 1
ATOM 771 C C . TYR A 1 95 ? 9.722 -2.337 -16.038 1.00 86.81 95 TYR A C 1
ATOM 773 O O . TYR A 1 95 ? 8.780 -1.553 -16.083 1.00 86.81 95 TYR A O 1
ATOM 781 N N . ALA A 1 96 ? 10.092 -2.919 -14.895 1.00 90.19 96 ALA A N 1
ATOM 782 C CA . ALA A 1 96 ? 9.366 -2.740 -13.641 1.00 90.19 96 ALA A CA 1
ATOM 783 C C . ALA A 1 96 ? 9.343 -1.272 -13.173 1.00 90.19 96 ALA A C 1
ATOM 785 O O . ALA A 1 96 ? 8.289 -0.764 -12.792 1.00 90.19 96 ALA A O 1
ATOM 786 N N . ILE A 1 97 ? 10.482 -0.572 -13.232 1.00 88.69 97 ILE A N 1
ATOM 787 C CA . ILE A 1 97 ? 10.573 0.848 -12.855 1.00 88.69 97 ILE A CA 1
ATOM 788 C C . ILE A 1 97 ? 9.742 1.713 -13.814 1.00 88.69 97 ILE A C 1
ATOM 790 O O . ILE A 1 97 ? 9.020 2.609 -13.367 1.00 88.69 97 ILE A O 1
ATOM 794 N N . HIS A 1 98 ? 9.806 1.429 -15.118 1.00 87.94 98 HIS A N 1
ATOM 795 C CA . HIS A 1 98 ? 9.016 2.128 -16.128 1.00 87.94 98 HIS A CA 1
ATOM 796 C C . HIS A 1 98 ? 7.508 1.955 -15.896 1.00 87.94 98 HIS A C 1
ATOM 798 O O . HIS A 1 98 ? 6.780 2.945 -15.841 1.00 87.94 98 HIS A O 1
ATOM 804 N N . GLU A 1 99 ? 7.043 0.725 -15.672 1.00 90.69 99 GLU A N 1
ATOM 805 C CA . GLU A 1 99 ? 5.629 0.440 -15.413 1.00 90.69 99 GLU A CA 1
ATOM 806 C C . GLU A 1 99 ? 5.116 1.123 -14.142 1.00 90.69 99 GLU A C 1
ATOM 808 O O . GLU A 1 99 ? 4.018 1.682 -14.143 1.00 90.69 99 GLU A O 1
ATOM 813 N N . ILE A 1 100 ? 5.917 1.154 -13.070 1.00 92.38 100 ILE A N 1
ATOM 814 C CA . ILE A 1 100 ? 5.566 1.903 -11.856 1.00 92.38 100 ILE A CA 1
ATOM 815 C C . ILE A 1 100 ? 5.426 3.397 -12.171 1.00 92.38 100 ILE A C 1
ATOM 817 O O . ILE A 1 100 ? 4.454 4.025 -11.747 1.00 92.38 100 ILE A O 1
ATOM 821 N N . LYS A 1 101 ? 6.363 3.981 -12.927 1.00 90.44 101 LYS A N 1
ATOM 822 C CA . LYS A 1 101 ? 6.285 5.395 -13.317 1.00 90.44 101 LYS A CA 1
ATOM 823 C C . LYS A 1 101 ? 5.014 5.676 -14.118 1.00 90.44 101 LYS A C 1
ATOM 825 O O . LYS A 1 101 ? 4.299 6.628 -13.807 1.00 90.44 101 LYS A O 1
ATOM 830 N N . CYS A 1 102 ? 4.700 4.834 -15.102 1.00 90.69 102 CYS A N 1
ATOM 831 C CA . CYS A 1 102 ? 3.465 4.935 -15.873 1.00 90.69 102 CYS A CA 1
ATOM 832 C C . CYS A 1 102 ? 2.226 4.802 -14.979 1.00 90.69 102 CYS A C 1
ATOM 834 O O . CYS A 1 102 ? 1.294 5.587 -15.116 1.00 90.69 102 CYS A O 1
ATOM 836 N N . PHE A 1 103 ? 2.213 3.867 -14.028 1.00 92.25 103 PHE A N 1
ATOM 837 C CA . PHE A 1 103 ? 1.125 3.718 -13.059 1.00 92.25 103 PHE A CA 1
ATOM 838 C C . PHE A 1 103 ? 0.910 4.978 -12.206 1.00 92.25 103 PHE A C 1
ATOM 840 O O . PHE A 1 103 ? -0.236 5.377 -11.975 1.00 92.25 103 PHE A O 1
ATOM 847 N N . CYS A 1 104 ? 1.991 5.614 -11.751 1.00 90.38 104 CYS A N 1
ATOM 848 C CA . CYS A 1 104 ? 1.919 6.850 -10.976 1.00 90.38 104 CYS A CA 1
ATOM 849 C C . CYS A 1 104 ? 1.439 8.050 -11.810 1.00 90.38 104 CYS A C 1
ATOM 851 O O . CYS A 1 104 ? 0.775 8.924 -11.259 1.00 90.38 104 CYS A O 1
ATOM 853 N N . ALA A 1 105 ? 1.748 8.084 -13.111 1.00 86.94 105 ALA A N 1
ATOM 854 C CA . ALA A 1 105 ? 1.358 9.161 -14.026 1.00 86.94 105 ALA A CA 1
ATOM 855 C C . ALA A 1 105 ? -0.065 9.018 -14.599 1.00 86.94 105 ALA A C 1
ATOM 857 O O . ALA A 1 105 ? -0.618 9.992 -15.101 1.00 86.94 105 ALA A O 1
ATOM 858 N N . LYS A 1 106 ? -0.664 7.820 -14.546 1.00 86.88 106 LYS A N 1
ATOM 859 C CA . LYS A 1 106 ? -2.030 7.581 -15.033 1.00 86.88 106 LYS A CA 1
ATOM 860 C C . LYS A 1 106 ? -3.062 8.340 -14.196 1.00 86.88 106 LYS A C 1
ATOM 862 O O . LYS A 1 106 ? -3.197 8.109 -12.988 1.00 86.88 106 LYS A O 1
ATOM 867 N N . GLU A 1 107 ? -3.825 9.195 -14.875 1.00 74.19 107 GLU A N 1
ATOM 868 C CA . GLU A 1 107 ? -5.038 9.815 -14.348 1.00 74.19 107 GLU A CA 1
ATOM 869 C C . GLU A 1 107 ? -6.169 8.785 -14.314 1.00 74.19 107 GLU A C 1
ATOM 871 O O . GLU A 1 107 ? -6.922 8.598 -15.265 1.00 74.19 107 GLU A O 1
ATOM 876 N N . ASP A 1 108 ? -6.268 8.079 -13.193 1.00 70.81 108 ASP A N 1
ATOM 877 C CA . ASP A 1 108 ? -7.359 7.143 -12.945 1.00 70.81 108 ASP A CA 1
ATOM 878 C C . ASP A 1 108 ? -8.505 7.843 -12.191 1.00 70.81 108 ASP A C 1
ATOM 880 O O . ASP A 1 108 ? -8.286 8.811 -11.451 1.00 70.81 108 ASP A O 1
ATOM 884 N N . LYS A 1 109 ? -9.726 7.286 -12.267 1.00 70.31 109 LYS A N 1
ATOM 885 C CA . LYS A 1 109 ? -10.864 7.613 -11.372 1.00 70.31 109 LYS A CA 1
ATOM 886 C C . LYS A 1 109 ? -10.623 7.133 -9.927 1.00 70.31 109 LYS A C 1
ATOM 888 O O . LYS A 1 109 ? -11.508 6.587 -9.276 1.00 70.31 109 LYS A O 1
ATOM 893 N N . CYS A 1 110 ? -9.398 7.265 -9.439 1.00 69.25 110 CYS A N 1
ATOM 894 C CA . CYS A 1 110 ? -9.021 6.919 -8.084 1.00 69.25 110 CYS A CA 1
ATOM 895 C C . CYS A 1 110 ? -9.447 8.013 -7.098 1.00 69.25 110 CYS A C 1
ATOM 897 O O . CYS A 1 110 ? -9.640 9.170 -7.472 1.00 69.25 110 CYS A O 1
ATOM 899 N N . SER A 1 111 ? -9.540 7.639 -5.821 1.00 81.56 111 SER A N 1
ATOM 900 C CA . SER A 1 111 ? -9.785 8.577 -4.724 1.00 81.56 111 SER A CA 1
ATOM 901 C C . SER A 1 111 ? -8.709 9.672 -4.650 1.00 81.56 111 SER A C 1
ATOM 903 O O . SER A 1 111 ? -7.559 9.457 -5.048 1.00 81.56 111 SER A O 1
ATOM 905 N N . GLU A 1 112 ? -9.054 10.840 -4.103 1.00 85.88 112 GLU A N 1
ATOM 906 C CA . GLU A 1 112 ? -8.115 11.965 -3.939 1.00 85.88 112 GLU A CA 1
ATOM 907 C C . GLU A 1 112 ? -6.880 11.588 -3.108 1.00 85.88 112 GLU A C 1
ATOM 909 O O . GLU A 1 112 ? -5.758 12.020 -3.398 1.00 85.88 112 GLU A O 1
ATOM 914 N N . GLN A 1 113 ? -7.053 10.702 -2.122 1.00 85.69 113 GLN A N 1
ATOM 915 C CA . GLN A 1 113 ? -5.956 10.134 -1.345 1.00 85.69 113 GLN A CA 1
ATOM 916 C C . GLN A 1 113 ? -4.992 9.375 -2.265 1.00 85.69 113 GLN A C 1
ATOM 918 O O . GLN A 1 113 ? -3.795 9.653 -2.270 1.00 85.69 113 GLN A O 1
ATOM 923 N N . SER A 1 114 ? -5.507 8.479 -3.110 1.00 87.81 114 SER A N 1
ATOM 924 C CA . SER A 1 114 ? -4.692 7.692 -4.043 1.00 87.81 114 SER A CA 1
ATOM 925 C C . SER A 1 114 ? -3.919 8.580 -5.020 1.00 87.81 114 SER A C 1
ATOM 927 O O . SER A 1 114 ? -2.738 8.341 -5.263 1.00 87.81 114 SER A O 1
ATOM 929 N N . LYS A 1 115 ? -4.551 9.637 -5.552 1.00 90.12 115 LYS A N 1
ATOM 930 C CA . LYS A 1 115 ? -3.889 10.610 -6.440 1.00 90.12 115 LYS A CA 1
ATOM 931 C C . LYS A 1 115 ? -2.753 11.341 -5.731 1.00 90.12 115 LYS A C 1
ATOM 933 O O . LYS A 1 115 ? -1.678 11.536 -6.294 1.00 90.12 115 LYS A O 1
ATOM 938 N N . THR A 1 116 ? -2.975 11.749 -4.486 1.00 89.75 116 THR A N 1
ATOM 939 C CA . THR A 1 116 ? -1.955 12.411 -3.663 1.00 89.75 116 THR A CA 1
ATOM 940 C C . THR A 1 116 ? -0.780 11.477 -3.379 1.00 89.75 116 THR A C 1
ATOM 942 O O . THR A 1 116 ? 0.368 11.860 -3.598 1.00 89.75 116 THR A O 1
ATOM 945 N N . PHE A 1 117 ? -1.049 10.224 -3.006 1.00 89.56 117 PHE A N 1
ATOM 946 C CA . PHE A 1 117 ? -0.009 9.211 -2.816 1.00 89.56 117 PHE A CA 1
ATOM 947 C C . PHE A 1 117 ? 0.778 8.924 -4.099 1.00 89.56 117 PHE A C 1
ATOM 949 O O . PHE A 1 117 ? 2.007 8.912 -4.066 1.00 89.56 117 PHE A O 1
ATOM 956 N N . LYS A 1 118 ? 0.099 8.744 -5.239 1.00 92.50 118 LYS A N 1
ATOM 957 C CA . LYS A 1 118 ? 0.754 8.529 -6.538 1.00 92.50 118 LYS A CA 1
ATOM 958 C C . LYS A 1 118 ? 1.698 9.673 -6.908 1.00 92.50 118 LYS A C 1
ATOM 960 O O . LYS A 1 118 ? 2.812 9.391 -7.336 1.00 92.50 118 LYS A O 1
ATOM 965 N N . ARG A 1 119 ? 1.291 10.933 -6.701 1.00 90.88 119 ARG A N 1
ATOM 966 C CA . ARG A 1 119 ? 2.140 12.116 -6.944 1.00 90.88 119 ARG A CA 1
ATOM 967 C C . ARG A 1 119 ? 3.398 12.100 -6.077 1.00 90.88 119 ARG A C 1
ATOM 969 O O . ARG A 1 119 ? 4.500 12.154 -6.609 1.00 90.88 119 ARG A O 1
ATOM 976 N N . LEU A 1 120 ? 3.243 11.909 -4.765 1.00 91.69 120 LEU A N 1
ATOM 977 C CA . LEU A 1 120 ? 4.383 11.817 -3.844 1.00 91.69 120 LEU A CA 1
ATOM 978 C C . LEU A 1 120 ? 5.354 10.694 -4.237 1.00 91.69 120 LEU A C 1
ATOM 980 O O . LEU A 1 120 ? 6.571 10.868 -4.180 1.00 91.69 120 LEU A O 1
ATOM 984 N N . LEU A 1 121 ? 4.829 9.539 -4.654 1.00 91.00 121 LEU A N 1
ATOM 985 C CA . LEU A 1 121 ? 5.650 8.420 -5.112 1.00 91.00 121 LEU A CA 1
ATOM 986 C C . LEU A 1 121 ? 6.333 8.710 -6.450 1.00 91.00 121 LEU A C 1
ATOM 988 O O . LEU A 1 121 ? 7.506 8.375 -6.593 1.00 91.00 121 LEU A O 1
ATOM 992 N N . ALA A 1 122 ? 5.654 9.360 -7.397 1.00 90.38 122 ALA A N 1
ATOM 993 C CA . ALA A 1 122 ? 6.245 9.782 -8.666 1.00 90.38 122 ALA A CA 1
ATOM 994 C C . ALA A 1 122 ? 7.444 10.715 -8.445 1.00 90.38 122 ALA A C 1
ATOM 996 O O . ALA A 1 122 ? 8.498 10.523 -9.059 1.00 90.38 122 ALA A O 1
ATOM 997 N N . ASP A 1 123 ? 7.315 11.668 -7.520 1.00 90.56 123 ASP A N 1
ATOM 998 C CA . ASP A 1 123 ? 8.386 12.604 -7.171 1.00 90.56 123 ASP A CA 1
ATOM 999 C C . ASP A 1 123 ? 9.586 11.868 -6.569 1.00 90.56 123 ASP A C 1
ATOM 1001 O O . ASP A 1 123 ? 10.735 12.093 -6.958 1.00 90.56 123 ASP A O 1
ATOM 1005 N N . LYS A 1 124 ? 9.336 10.930 -5.645 1.00 90.75 124 LYS A N 1
ATOM 1006 C CA . LYS A 1 124 ? 10.398 10.107 -5.049 1.00 90.75 124 LYS A CA 1
ATOM 1007 C C . LYS A 1 124 ? 11.056 9.191 -6.077 1.00 90.75 124 LYS A C 1
ATOM 1009 O O . LYS A 1 124 ? 12.280 9.111 -6.098 1.00 90.75 124 LYS A O 1
ATOM 1014 N N . LEU A 1 125 ? 10.287 8.537 -6.943 1.00 87.75 125 LEU A N 1
ATOM 1015 C CA . LEU A 1 125 ? 10.820 7.689 -8.012 1.00 87.75 125 LEU A CA 1
ATOM 1016 C C . LEU A 1 125 ? 11.695 8.490 -8.967 1.00 87.75 125 LEU A C 1
ATOM 1018 O O . LEU A 1 125 ? 12.801 8.062 -9.285 1.00 87.75 125 LEU A O 1
ATOM 1022 N N . THR A 1 126 ? 11.236 9.672 -9.374 1.00 87.62 126 THR A N 1
ATOM 1023 C CA . THR A 1 126 ? 12.015 10.580 -10.219 1.00 87.62 126 THR A CA 1
ATOM 1024 C C . THR A 1 126 ? 13.322 10.953 -9.529 1.00 87.62 126 THR A C 1
ATOM 1026 O O . THR A 1 126 ? 14.392 10.781 -10.110 1.00 87.62 126 THR A O 1
ATOM 1029 N N . LYS A 1 127 ? 13.252 11.338 -8.250 1.00 88.62 127 LYS A N 1
ATOM 1030 C CA . LYS A 1 127 ? 14.426 11.695 -7.450 1.00 88.62 127 LYS A CA 1
ATOM 1031 C C . LYS A 1 127 ? 15.430 10.546 -7.284 1.00 88.62 127 LYS A C 1
ATOM 1033 O O . LYS A 1 127 ? 16.631 10.801 -7.296 1.00 88.62 127 LYS A O 1
ATOM 1038 N N . TYR A 1 128 ? 14.987 9.309 -7.085 1.00 86.00 128 TYR A N 1
ATOM 1039 C CA . TYR A 1 128 ? 15.907 8.204 -6.786 1.00 86.00 128 TYR A CA 1
ATOM 1040 C C . TYR A 1 128 ? 16.390 7.443 -8.020 1.00 86.00 128 TYR A C 1
ATOM 1042 O O . TYR A 1 128 ? 17.525 6.984 -8.016 1.00 86.00 128 TYR A O 1
ATOM 1050 N N . PHE A 1 129 ? 15.567 7.320 -9.062 1.00 81.81 129 PHE A N 1
ATOM 1051 C CA . PHE A 1 129 ? 15.898 6.513 -10.241 1.00 81.81 129 PHE A CA 1
ATOM 1052 C C . PHE A 1 129 ? 16.229 7.344 -11.478 1.00 81.81 129 PHE A C 1
ATOM 1054 O O . PHE A 1 129 ? 17.018 6.900 -12.301 1.00 81.81 129 PHE A O 1
ATOM 1061 N N . TYR A 1 130 ? 15.642 8.533 -11.630 1.00 78.69 130 TYR A N 1
ATOM 1062 C CA . TYR A 1 130 ? 15.754 9.315 -12.868 1.00 78.69 130 TYR A CA 1
ATOM 1063 C C . TYR A 1 130 ? 16.655 10.549 -12.749 1.00 78.69 130 TYR A C 1
ATOM 1065 O O . TYR A 1 130 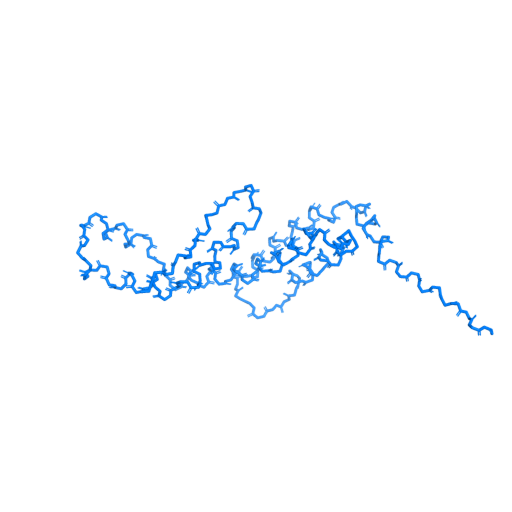? 16.983 11.146 -13.769 1.00 78.69 130 TYR A O 1
ATOM 1073 N N . SER A 1 131 ? 17.102 10.912 -11.543 1.00 77.31 131 SER A N 1
ATOM 1074 C CA . SER A 1 131 ? 18.076 11.996 -11.340 1.00 77.31 131 SER A CA 1
ATOM 1075 C C . SER A 1 131 ? 19.445 11.695 -11.947 1.00 77.31 131 SER A C 1
ATOM 1077 O O . SER A 1 131 ? 20.170 12.619 -12.298 1.00 77.31 131 SER A O 1
ATOM 1079 N N . ASN A 1 132 ? 19.812 10.413 -12.055 1.00 78.62 132 ASN A N 1
ATOM 1080 C CA . ASN A 1 132 ? 21.067 9.981 -12.656 1.00 78.62 132 ASN A CA 1
ATOM 1081 C C . ASN A 1 132 ? 20.798 9.316 -14.015 1.00 78.62 132 ASN A C 1
ATOM 1083 O O . ASN A 1 132 ? 20.443 8.139 -14.094 1.00 78.62 132 ASN A O 1
ATOM 1087 N N . SER A 1 133 ? 20.965 10.089 -15.089 1.00 70.25 133 SER A N 1
ATOM 1088 C CA . SER A 1 133 ? 20.721 9.630 -16.463 1.00 70.25 133 SER A CA 1
ATOM 1089 C C . SER A 1 133 ? 21.602 8.442 -16.881 1.00 70.25 133 SER A C 1
ATOM 1091 O O . SER A 1 133 ? 21.137 7.583 -17.633 1.00 70.25 133 SER A O 1
ATOM 1093 N N . GLU A 1 134 ? 22.816 8.320 -16.331 1.00 73.31 134 GLU A N 1
ATOM 1094 C CA . GLU A 1 134 ? 23.717 7.191 -16.599 1.00 73.31 134 GLU A CA 1
ATOM 1095 C C . GLU A 1 134 ? 23.159 5.880 -16.037 1.00 73.31 134 GLU A C 1
ATOM 1097 O O . GLU A 1 134 ? 23.180 4.849 -16.709 1.00 73.31 134 GLU A O 1
ATOM 1102 N N . GLN A 1 135 ? 22.574 5.915 -14.835 1.00 71.94 135 GLN A N 1
ATOM 1103 C CA . GLN A 1 135 ? 21.995 4.732 -14.195 1.00 71.94 135 GLN A CA 1
ATOM 1104 C C . GLN A 1 135 ? 20.864 4.130 -15.040 1.00 71.94 135 GLN A C 1
ATOM 1106 O O . GLN A 1 135 ? 20.780 2.913 -15.199 1.00 71.94 135 GLN A O 1
ATOM 1111 N N . ILE A 1 136 ? 20.015 4.979 -15.623 1.00 69.62 136 ILE A N 1
ATOM 1112 C CA . ILE A 1 136 ? 18.954 4.537 -16.533 1.00 69.62 136 ILE A CA 1
ATOM 1113 C C . ILE A 1 136 ? 19.542 4.000 -17.841 1.00 69.62 136 ILE A C 1
ATOM 1115 O O . ILE A 1 136 ? 19.095 2.957 -18.318 1.00 69.62 136 ILE A O 1
ATOM 1119 N N . HIS A 1 137 ? 20.568 4.651 -18.393 1.00 73.12 137 HIS A N 1
ATOM 1120 C CA . HIS A 1 137 ? 21.228 4.199 -19.618 1.00 73.12 137 HIS A CA 1
ATOM 1121 C C . HIS A 1 137 ? 21.848 2.796 -19.470 1.00 73.12 137 HIS A C 1
ATOM 1123 O O . HIS A 1 137 ? 21.686 1.943 -20.344 1.00 73.12 137 HIS A O 1
ATOM 1129 N N . HIS A 1 138 ? 22.476 2.511 -18.326 1.00 72.19 138 HIS A N 1
ATOM 1130 C CA . HIS A 1 138 ? 23.029 1.188 -18.013 1.00 72.19 138 HIS A CA 1
ATOM 1131 C C . HIS A 1 138 ? 21.966 0.107 -17.785 1.00 72.19 138 HIS A C 1
ATOM 1133 O O . HIS A 1 138 ? 22.240 -1.073 -17.979 1.00 72.19 138 HIS A O 1
ATOM 1139 N N . LEU A 1 139 ? 20.744 0.475 -17.404 1.00 70.50 139 LEU A N 1
ATOM 1140 C CA . LEU A 1 139 ? 19.638 -0.481 -17.319 1.00 70.50 139 LEU A CA 1
ATOM 1141 C C . LEU A 1 139 ? 19.044 -0.782 -18.709 1.00 70.50 139 LEU A C 1
ATOM 1143 O O . LEU A 1 139 ? 18.634 -1.912 -18.971 1.00 70.50 139 LEU A O 1
ATOM 1147 N N . GLN A 1 140 ? 19.065 0.188 -19.629 1.00 67.19 140 GLN A N 1
ATOM 1148 C CA . GLN A 1 140 ? 18.521 0.072 -20.992 1.00 67.19 140 GLN A CA 1
ATOM 1149 C C . GLN A 1 140 ? 19.322 -0.843 -21.934 1.00 67.19 140 GLN A C 1
ATOM 1151 O O . GLN A 1 140 ? 18.784 -1.307 -22.938 1.00 67.19 140 GLN A O 1
ATOM 1156 N N . VAL A 1 141 ? 20.591 -1.151 -21.646 1.00 59.31 141 VAL A N 1
ATOM 1157 C CA . VAL A 1 141 ? 21.383 -2.063 -22.503 1.00 59.31 141 VAL A CA 1
ATOM 1158 C C . VAL A 1 141 ? 20.843 -3.497 -22.527 1.00 59.31 141 VAL A C 1
ATOM 1160 O O . VAL A 1 141 ? 21.108 -4.225 -23.476 1.00 59.31 141 VAL A O 1
ATOM 1163 N N . SER A 1 142 ? 20.023 -3.876 -21.547 1.00 54.38 142 SER A N 1
ATOM 1164 C CA . SER A 1 142 ? 19.326 -5.167 -21.507 1.00 54.38 142 SER A CA 1
ATOM 1165 C C . SER A 1 142 ? 18.016 -5.206 -22.315 1.00 54.38 142 SER A C 1
ATOM 1167 O O . SER A 1 142 ? 17.523 -6.289 -22.617 1.00 54.38 142 SER A O 1
ATOM 1169 N N . SER A 1 143 ? 17.460 -4.046 -22.692 1.00 52.06 143 SER A N 1
ATOM 1170 C CA . SER A 1 143 ? 16.214 -3.923 -23.467 1.00 52.06 143 SER A CA 1
ATOM 1171 C C . SER A 1 143 ? 16.439 -3.562 -24.938 1.00 52.06 143 SER A C 1
ATOM 1173 O O . SER A 1 143 ? 15.485 -3.529 -25.718 1.00 52.06 143 SER A O 1
ATOM 1175 N N . LYS A 1 144 ? 17.697 -3.368 -25.357 1.00 47.91 144 LYS A N 1
ATOM 1176 C CA . LYS A 1 144 ? 18.074 -3.411 -26.772 1.00 47.91 144 LYS A CA 1
ATOM 1177 C C . LYS A 1 144 ? 17.974 -4.859 -27.262 1.00 47.91 144 LYS A C 1
ATOM 1179 O O . LYS A 1 144 ? 18.977 -5.550 -27.401 1.00 47.91 144 LYS A O 1
ATOM 1184 N N . LEU A 1 145 ? 16.757 -5.302 -27.575 1.00 44.22 145 LEU A N 1
ATOM 1185 C CA . LEU A 1 145 ? 16.548 -6.293 -28.626 1.00 44.22 145 LEU A CA 1
ATOM 1186 C C . LEU A 1 145 ? 17.132 -5.689 -29.910 1.00 44.22 145 LEU A C 1
ATOM 1188 O O . LEU A 1 145 ? 16.442 -5.020 -30.676 1.00 44.22 145 LEU A O 1
ATOM 1192 N N . GLN A 1 146 ? 18.434 -5.876 -30.131 1.00 41.53 146 GLN A N 1
ATOM 1193 C CA . GLN A 1 146 ? 18.967 -5.861 -31.480 1.00 41.53 146 GLN A CA 1
ATOM 1194 C C . GLN A 1 146 ? 18.313 -7.045 -32.191 1.00 41.53 146 GLN A C 1
ATOM 1196 O O . GLN A 1 146 ? 18.798 -8.172 -32.137 1.00 41.53 146 GLN A O 1
ATOM 1201 N N . PHE A 1 147 ? 17.174 -6.781 -32.830 1.00 39.66 147 PHE A N 1
ATOM 1202 C CA . PHE A 1 147 ? 16.709 -7.568 -33.957 1.00 39.66 147 PHE A CA 1
ATOM 1203 C C . PHE A 1 147 ? 17.790 -7.463 -35.036 1.00 39.66 147 PHE A C 1
ATOM 1205 O O . PHE A 1 147 ? 17.727 -6.616 -35.923 1.00 39.66 147 PHE A O 1
ATOM 1212 N N . TYR A 1 148 ? 18.821 -8.302 -34.942 1.00 39.72 148 TYR A N 1
ATOM 1213 C CA . TYR A 1 148 ? 19.574 -8.682 -36.121 1.00 39.72 148 TYR A CA 1
ATOM 1214 C C . TYR A 1 148 ? 18.603 -9.491 -36.972 1.00 39.72 148 TYR A C 1
ATOM 1216 O O . TYR A 1 148 ? 18.392 -10.682 -36.753 1.00 39.72 148 TYR A O 1
ATOM 1224 N N . ALA A 1 149 ? 17.947 -8.799 -37.901 1.00 40.03 149 ALA A N 1
ATOM 1225 C CA . ALA A 1 149 ? 17.383 -9.427 -39.075 1.00 40.03 149 ALA A CA 1
ATOM 1226 C C . ALA A 1 149 ? 18.551 -10.105 -39.801 1.00 40.03 149 ALA A C 1
ATOM 1228 O O . ALA A 1 149 ? 19.290 -9.460 -40.539 1.00 40.03 149 ALA A O 1
ATOM 1229 N N . TYR A 1 150 ? 18.768 -11.388 -39.527 1.00 39.09 150 TYR A N 1
ATOM 1230 C CA . TYR A 1 150 ? 19.549 -12.226 -40.419 1.00 39.09 150 TYR A CA 1
ATOM 1231 C C . TYR A 1 150 ? 18.672 -12.480 -41.648 1.00 39.09 150 TYR A C 1
ATOM 1233 O O . TYR A 1 150 ? 17.600 -13.075 -41.495 1.00 39.09 150 TYR A O 1
ATOM 1241 N N . PRO A 1 151 ? 19.056 -12.016 -42.849 1.00 40.03 151 PRO A N 1
ATOM 1242 C CA . PRO A 1 151 ? 18.394 -12.466 -44.057 1.00 40.03 151 PRO A CA 1
ATOM 1243 C C . PRO A 1 151 ? 18.697 -13.957 -44.210 1.00 40.03 151 PRO A C 1
ATOM 1245 O O . PRO A 1 151 ? 19.857 -14.366 -44.252 1.00 40.03 151 PRO A O 1
ATOM 1248 N N . ILE A 1 152 ? 17.642 -14.767 -44.235 1.00 45.91 152 ILE A N 1
ATOM 1249 C CA . ILE A 1 152 ? 17.722 -16.155 -44.677 1.00 45.91 152 ILE A CA 1
ATOM 1250 C C . ILE A 1 152 ? 18.057 -16.087 -46.170 1.00 45.91 152 ILE A C 1
ATOM 1252 O O . ILE A 1 152 ? 17.250 -15.579 -46.951 1.00 45.91 152 ILE A O 1
ATOM 1256 N N . VAL A 1 153 ? 19.268 -16.517 -46.526 1.00 52.12 153 VAL A N 1
ATOM 1257 C CA . VAL A 1 153 ? 19.636 -16.897 -47.897 1.00 52.12 153 VAL A CA 1
ATOM 1258 C C . VAL A 1 153 ? 19.333 -18.376 -48.056 1.00 52.12 153 VAL A C 1
ATOM 1260 O O . VAL A 1 153 ? 19.700 -19.134 -47.128 1.00 52.12 153 VAL A O 1
#